Protein AF-A0AAD7M6H6-F1 (afdb_monomer)

Mean predicted aligned error: 9.98 Å

Radius of gyration: 15.58 Å; Cα contacts (8 Å, |Δi|>4): 143; chains: 1; bounding box: 37×38×40 Å

Solvent-accessible surface area (backbone atoms only — not comparable to full-atom values): 7784 Å² total; per-residue (Å²): 109,48,67,57,37,24,72,75,66,75,32,50,51,54,67,43,82,74,54,53,70,76,69,66,76,79,32,41,69,58,32,60,72,57,64,44,44,98,81,16,25,54,49,72,64,37,52,57,58,65,69,46,89,68,84,50,70,68,40,52,48,41,47,48,52,45,49,50,37,57,57,65,38,39,53,102,58,67,45,34,68,60,48,60,48,49,47,57,70,44,62,91,53,51,84,48,28,14,51,19,47,53,53,48,58,49,48,54,50,51,51,51,37,30,76,68,68,76,36,98,57,78,41,48,48,61,77,60,53,63,59,60,66,76,72,120

Organism: Quillaja saponaria (NCBI:txid32244)

pLDDT: mean 73.98, std 15.25, range [36.56, 91.25]

Sequence (136 aa):
MPKDVEFVMRLSASGKDVVNSGPDDIIADLRDSYSATNRGISVPSLEERLAAPEAGDEFKRSFVLYALGTLLATTARLDISPSFLHFLTKMDLFHQYNWGKFLLDRLVREVSRFQQGRQQAVGGCLLFLQHLSSGN

Foldseek 3Di:
DLVVLCVLVVAAQDADAQQLDDDVVLLVVVCVVQVQDPLARALVSLVVVCPDPDDDLSNVLSVVQNCCCQQVVQDPRRHGHSSNSVSSSCPVCVNRHNVSVVSVVSLVVLVVCVVVVVDVTRGNCCSVVVVVVVPD

Structure (mmCIF, N/CA/C/O backbone):
data_AF-A0AAD7M6H6-F1
#
_entry.id   AF-A0AAD7M6H6-F1
#
loop_
_atom_site.group_PDB
_atom_site.id
_atom_site.type_symbol
_atom_site.label_atom_id
_atom_site.label_alt_id
_atom_site.label_comp_id
_atom_site.label_asym_id
_atom_site.label_entity_id
_atom_site.label_seq_id
_atom_site.pdbx_PDB_ins_code
_atom_site.Cartn_x
_atom_site.Cartn_y
_atom_site.Cartn_z
_atom_site.occupancy
_atom_site.B_iso_or_equiv
_atom_site.auth_seq_id
_atom_site.auth_comp_id
_atom_site.auth_asym_id
_atom_site.auth_atom_id
_atom_site.pdbx_PDB_model_num
ATOM 1 N N . MET A 1 1 ? -21.082 5.612 5.054 1.00 45.50 1 MET A N 1
ATOM 2 C CA . MET A 1 1 ? -21.478 4.546 4.100 1.00 45.50 1 MET A CA 1
ATOM 3 C C . MET A 1 1 ? -20.378 4.384 3.052 1.00 45.50 1 MET A C 1
ATOM 5 O O . MET A 1 1 ? -19.674 5.354 2.809 1.00 45.50 1 MET A O 1
ATOM 9 N N . PRO A 1 2 ? -20.203 3.217 2.403 1.00 46.44 2 PRO A N 1
ATOM 10 C CA . PRO A 1 2 ? -19.174 3.028 1.366 1.00 46.44 2 PRO A CA 1
ATOM 11 C C . PRO A 1 2 ? -19.216 4.079 0.240 1.00 46.44 2 PRO A C 1
ATOM 13 O O . PRO A 1 2 ? -18.175 4.476 -0.268 1.00 46.44 2 PRO A O 1
ATOM 16 N N . LYS A 1 3 ? -20.410 4.601 -0.077 1.00 54.72 3 LYS A N 1
ATOM 17 C CA . LYS A 1 3 ? -20.621 5.690 -1.048 1.00 54.72 3 LYS A CA 1
ATOM 18 C C . LYS A 1 3 ? -19.930 7.010 -0.673 1.00 54.72 3 LYS A C 1
ATOM 20 O O . LYS A 1 3 ? -19.510 7.742 -1.561 1.00 54.72 3 LYS A O 1
ATOM 25 N N . ASP A 1 4 ? -19.754 7.294 0.616 1.00 52.44 4 ASP A N 1
ATOM 26 C CA . ASP A 1 4 ? -19.065 8.511 1.072 1.00 52.44 4 ASP A CA 1
ATOM 27 C C . ASP A 1 4 ? -17.553 8.414 0.799 1.00 52.44 4 ASP A C 1
ATOM 29 O O . ASP A 1 4 ? -16.898 9.413 0.521 1.00 52.44 4 ASP A O 1
ATOM 33 N N . VAL A 1 5 ? -17.001 7.194 0.800 1.00 50.72 5 VAL A N 1
ATOM 34 C CA . VAL A 1 5 ? -15.595 6.931 0.452 1.00 50.72 5 VAL A CA 1
ATOM 35 C C . VAL A 1 5 ? -15.360 7.095 -1.049 1.00 50.72 5 VAL A C 1
ATOM 37 O O . VAL A 1 5 ? -14.329 7.626 -1.449 1.00 50.72 5 VAL A O 1
ATOM 40 N N . 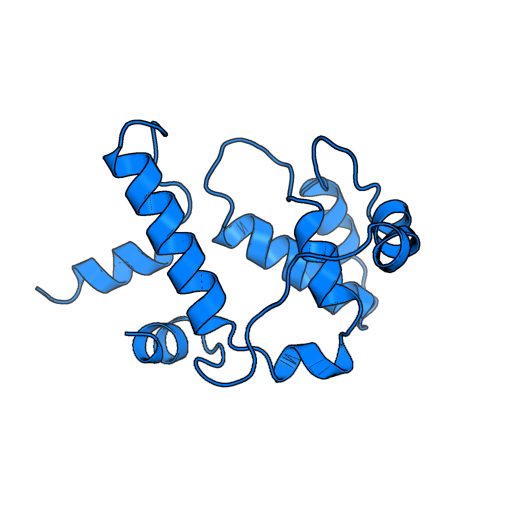GLU A 1 6 ? -16.322 6.704 -1.886 1.00 56.62 6 GLU A N 1
ATOM 41 C CA . GLU A 1 6 ? -16.258 6.929 -3.335 1.00 56.62 6 GLU A CA 1
ATOM 42 C C . GLU A 1 6 ? -16.263 8.422 -3.675 1.00 56.62 6 GLU A C 1
ATOM 44 O O . GLU A 1 6 ? -15.465 8.873 -4.496 1.00 56.62 6 GLU A O 1
ATOM 49 N N . PHE A 1 7 ? -17.094 9.206 -2.984 1.00 49.22 7 PHE A N 1
ATOM 50 C CA . PHE A 1 7 ? -17.168 10.650 -3.183 1.00 49.22 7 PHE A CA 1
ATOM 51 C C . PHE A 1 7 ? -15.910 11.384 -2.690 1.00 49.22 7 PHE A C 1
ATOM 53 O O . PHE A 1 7 ? -15.402 12.264 -3.382 1.00 49.22 7 PHE A O 1
ATOM 60 N N . VAL A 1 8 ? -15.372 11.002 -1.527 1.00 50.78 8 VAL A N 1
ATOM 61 C CA . VAL A 1 8 ? -14.209 11.668 -0.912 1.00 50.78 8 VAL A CA 1
ATOM 62 C C . VAL A 1 8 ? -12.877 11.203 -1.511 1.00 50.78 8 VAL A C 1
ATOM 64 O O . VAL A 1 8 ? -11.965 12.009 -1.667 1.00 50.78 8 VAL A O 1
ATOM 67 N N . MET A 1 9 ? -12.744 9.922 -1.872 1.00 55.28 9 MET A N 1
ATOM 68 C CA . MET A 1 9 ? -11.470 9.347 -2.330 1.00 55.28 9 MET A CA 1
ATOM 69 C C . MET A 1 9 ? -11.412 9.064 -3.834 1.00 55.28 9 MET A C 1
ATOM 71 O O . MET A 1 9 ? -10.341 8.718 -4.327 1.00 55.28 9 MET A O 1
ATOM 75 N N . ARG A 1 10 ? -12.526 9.189 -4.575 1.00 59.88 10 ARG A N 1
ATOM 76 C CA . ARG A 1 10 ? -12.633 8.761 -5.987 1.00 59.88 10 ARG A CA 1
ATOM 77 C C . ARG A 1 10 ? -12.208 7.303 -6.213 1.00 59.88 10 ARG A C 1
ATOM 79 O O . ARG A 1 10 ? -11.692 6.946 -7.269 1.00 59.88 10 ARG A O 1
ATOM 86 N N . LEU A 1 11 ? -12.421 6.454 -5.211 1.00 65.38 11 LEU A N 1
ATOM 87 C CA . LEU A 1 11 ? -12.123 5.026 -5.263 1.00 65.38 11 LEU A CA 1
ATOM 88 C C . LEU A 1 11 ? -13.423 4.238 -5.396 1.00 65.38 11 LEU A C 1
ATOM 90 O O . LEU A 1 11 ? -14.398 4.553 -4.719 1.00 65.38 11 LEU A O 1
ATOM 94 N N . SER A 1 12 ? -13.430 3.188 -6.222 1.00 70.38 12 SER A N 1
ATOM 95 C CA . SER A 1 12 ? -14.618 2.341 -6.375 1.00 70.38 12 SER A CA 1
ATOM 96 C C . SER A 1 12 ? -15.059 1.776 -5.019 1.00 70.38 12 SER A C 1
ATOM 98 O O . SER A 1 12 ? -14.282 1.100 -4.334 1.00 70.38 12 SER A O 1
ATOM 100 N N . ALA A 1 13 ? -16.315 2.036 -4.644 1.00 70.12 13 ALA A N 1
ATOM 101 C CA . ALA A 1 13 ? -16.979 1.434 -3.484 1.00 70.12 13 ALA A CA 1
ATOM 102 C C . ALA A 1 13 ? -17.769 0.160 -3.846 1.00 70.12 13 ALA A C 1
ATOM 104 O O . ALA A 1 13 ? -18.542 -0.364 -3.037 1.00 70.12 13 ALA A O 1
ATOM 105 N N . SER A 1 14 ? -17.573 -0.344 -5.066 1.00 73.94 14 SER A N 1
ATOM 106 C CA . SER A 1 14 ? -18.163 -1.573 -5.597 1.00 73.94 14 SER A CA 1
ATOM 107 C C . SER A 1 14 ? -17.078 -2.481 -6.190 1.00 73.94 14 SER A C 1
ATOM 109 O O . SER A 1 14 ? -15.953 -2.040 -6.426 1.00 73.94 14 SER A O 1
ATOM 111 N N . GLY A 1 15 ? -17.395 -3.757 -6.412 1.00 84.00 15 GLY A N 1
ATOM 112 C CA . GLY A 1 15 ? -16.450 -4.737 -6.955 1.00 84.00 15 GLY A CA 1
ATOM 113 C C . GLY A 1 15 ? -16.073 -5.843 -5.969 1.00 84.00 15 GLY A C 1
ATOM 114 O O . GLY A 1 15 ? -16.762 -6.064 -4.973 1.00 84.00 15 GLY A O 1
ATOM 115 N N . LYS A 1 16 ? -14.995 -6.566 -6.281 1.00 85.50 16 LYS A N 1
ATOM 116 C CA . LYS A 1 16 ? -14.507 -7.726 -5.517 1.00 85.50 16 LYS A CA 1
ATOM 117 C C . LYS A 1 16 ? -13.806 -7.284 -4.233 1.00 85.50 16 LYS A C 1
ATOM 119 O O . LYS A 1 16 ? -13.184 -6.225 -4.201 1.00 85.50 16 LYS A O 1
ATOM 124 N N . ASP A 1 17 ? -13.848 -8.113 -3.195 1.00 86.62 17 ASP A N 1
ATOM 125 C CA . ASP A 1 17 ? -13.078 -7.847 -1.979 1.00 86.62 17 ASP A CA 1
ATOM 126 C C . ASP A 1 17 ? -11.568 -7.860 -2.266 1.00 86.62 17 ASP A C 1
ATOM 128 O O . ASP A 1 17 ? -11.067 -8.688 -3.032 1.00 86.62 17 ASP A O 1
ATOM 132 N N . VAL A 1 18 ? -10.839 -6.931 -1.640 1.00 84.88 18 VAL A N 1
ATOM 133 C CA . VAL A 1 18 ? -9.372 -6.901 -1.689 1.00 84.88 18 VAL A CA 1
ATOM 134 C C . VAL A 1 18 ? -8.838 -8.086 -0.888 1.00 84.88 18 VAL A C 1
ATOM 136 O O . VAL A 1 18 ? -9.061 -8.176 0.319 1.00 84.88 18 VAL A O 1
ATOM 139 N N . VAL A 1 19 ? -8.091 -8.971 -1.547 1.00 82.44 19 VAL A N 1
ATOM 140 C CA . VAL A 1 19 ? -7.424 -10.109 -0.903 1.00 82.44 19 VAL A CA 1
ATOM 141 C C . VAL A 1 19 ? -5.970 -9.740 -0.617 1.00 82.44 19 VAL A C 1
ATOM 143 O O . VAL A 1 19 ? -5.162 -9.603 -1.531 1.00 82.44 19 VAL A O 1
ATOM 146 N N . ASN A 1 20 ? -5.636 -9.563 0.660 1.00 78.75 20 ASN A N 1
ATOM 147 C CA . ASN A 1 20 ? -4.301 -9.184 1.139 1.00 78.75 20 ASN A CA 1
ATOM 148 C C . ASN A 1 20 ? -3.587 -10.324 1.888 1.00 78.75 20 ASN A C 1
ATOM 150 O O . ASN A 1 20 ? -2.729 -10.078 2.734 1.00 78.75 20 ASN A O 1
ATOM 154 N N . SER A 1 21 ? -3.972 -11.566 1.610 1.00 81.38 21 SER A N 1
ATOM 155 C CA . SER A 1 21 ? -3.394 -12.771 2.195 1.00 81.38 21 SER A CA 1
ATOM 156 C C . SER A 1 21 ? -3.217 -13.843 1.127 1.00 81.38 21 SER A C 1
ATOM 158 O O . SER A 1 21 ? -3.970 -13.913 0.154 1.00 81.38 21 SER A O 1
ATOM 160 N N . GLY A 1 22 ? -2.210 -14.685 1.307 1.00 83.56 22 GLY A N 1
ATOM 161 C CA . GLY A 1 22 ? -1.933 -15.796 0.415 1.00 83.56 22 GLY A CA 1
ATOM 162 C C . GLY A 1 22 ? -0.599 -16.460 0.745 1.00 83.56 22 GLY A C 1
ATOM 163 O O . GLY A 1 22 ? 0.071 -16.046 1.690 1.00 83.56 22 GLY A O 1
ATOM 164 N N . PRO A 1 23 ? -0.224 -17.492 -0.018 1.00 85.94 23 PRO A N 1
ATOM 165 C CA . PRO A 1 23 ? 1.087 -18.120 0.079 1.00 85.94 23 PRO A CA 1
ATOM 166 C C . PRO A 1 23 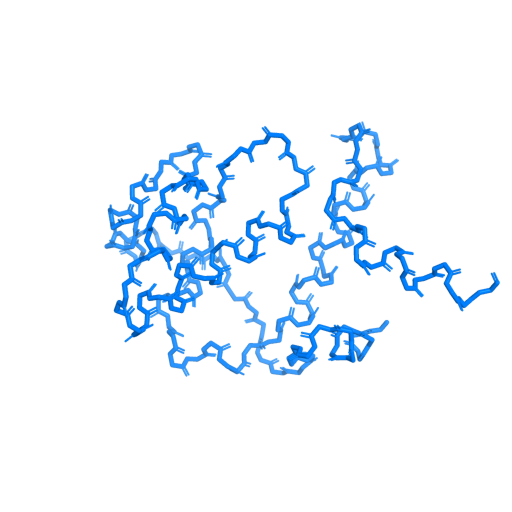? 2.238 -17.128 -0.189 1.00 85.94 23 PRO A C 1
ATOM 168 O O . PRO A 1 23 ? 2.138 -16.285 -1.086 1.00 85.94 23 PRO A O 1
ATOM 171 N N . ASP A 1 24 ? 3.316 -17.218 0.598 1.00 85.06 24 ASP A N 1
ATOM 172 C CA . ASP A 1 24 ? 4.478 -16.312 0.523 1.00 85.06 24 ASP A CA 1
ATOM 173 C C . ASP A 1 24 ? 5.264 -16.455 -0.792 1.00 85.06 24 ASP A C 1
ATOM 175 O O . ASP A 1 24 ? 5.855 -15.485 -1.265 1.00 85.06 24 ASP A O 1
ATOM 179 N N . ASP A 1 25 ? 5.242 -17.635 -1.413 1.00 88.12 25 ASP A N 1
ATOM 180 C CA . ASP A 1 25 ? 5.879 -17.917 -2.704 1.00 88.12 25 ASP A CA 1
ATOM 181 C C . ASP A 1 25 ? 5.307 -17.051 -3.833 1.00 88.12 25 ASP A C 1
ATOM 183 O O . ASP A 1 25 ? 6.053 -16.582 -4.687 1.00 88.12 25 ASP A O 1
ATOM 187 N N . ILE A 1 26 ? 4.008 -16.739 -3.788 1.00 87.62 26 ILE A N 1
ATOM 188 C CA . ILE A 1 26 ? 3.342 -15.908 -4.804 1.00 87.62 26 ILE A CA 1
ATOM 189 C C . ILE A 1 26 ? 3.861 -14.463 -4.782 1.00 87.62 26 ILE A C 1
ATOM 191 O O . ILE A 1 26 ? 3.811 -13.765 -5.795 1.00 87.62 26 ILE A O 1
ATOM 195 N N . ILE A 1 27 ? 4.347 -13.994 -3.630 1.00 91.25 27 ILE A N 1
ATOM 196 C CA . ILE A 1 27 ? 4.894 -12.642 -3.473 1.00 91.25 27 ILE A CA 1
ATOM 197 C C . ILE A 1 27 ? 6.420 -12.631 -3.389 1.00 91.25 27 ILE A C 1
ATOM 199 O O . ILE A 1 27 ? 6.969 -11.559 -3.164 1.00 91.25 27 ILE A O 1
ATOM 203 N N . ALA A 1 28 ? 7.110 -13.764 -3.560 1.00 90.56 28 ALA A N 1
ATOM 204 C CA . ALA A 1 28 ? 8.557 -13.865 -3.353 1.00 90.56 28 ALA A CA 1
ATOM 205 C C . ALA A 1 28 ? 9.342 -12.838 -4.186 1.00 90.56 28 ALA A C 1
ATOM 207 O O . ALA A 1 28 ? 10.141 -12.088 -3.627 1.00 90.56 28 ALA A O 1
ATOM 208 N N . ASP A 1 29 ? 9.019 -12.716 -5.475 1.00 91.00 29 ASP A N 1
ATOM 209 C CA . ASP A 1 29 ? 9.662 -11.755 -6.379 1.00 91.00 29 ASP A CA 1
ATOM 210 C C . ASP A 1 29 ? 9.417 -10.304 -5.948 1.00 91.00 29 ASP A C 1
ATOM 212 O O . ASP A 1 29 ? 10.325 -9.478 -5.967 1.00 91.00 29 ASP A O 1
ATOM 216 N N . LEU A 1 30 ? 8.193 -9.982 -5.511 1.00 90.25 30 LEU A N 1
ATOM 217 C CA . LEU A 1 30 ? 7.866 -8.647 -5.003 1.00 90.25 30 LEU A CA 1
ATOM 218 C C . LEU A 1 30 ? 8.522 -8.379 -3.644 1.00 90.25 30 LEU A C 1
ATOM 220 O O . LEU A 1 30 ? 8.864 -7.245 -3.325 1.00 90.25 30 LEU A O 1
ATOM 224 N N . ARG A 1 31 ? 8.688 -9.406 -2.808 1.00 90.69 31 ARG A N 1
ATOM 225 C CA . ARG A 1 31 ? 9.367 -9.265 -1.521 1.00 90.69 31 ARG A CA 1
ATOM 226 C C . ARG A 1 31 ? 10.836 -8.944 -1.723 1.00 90.69 31 ARG A C 1
ATOM 228 O O . ARG A 1 31 ? 11.337 -8.058 -1.038 1.00 90.69 31 ARG A O 1
ATOM 235 N N . ASP A 1 32 ? 11.490 -9.637 -2.646 1.00 91.25 32 ASP A N 1
ATOM 236 C CA . ASP A 1 32 ? 12.874 -9.352 -3.008 1.00 91.25 32 ASP A CA 1
ATOM 237 C C . ASP A 1 32 ? 12.985 -7.969 -3.657 1.00 91.25 32 ASP A C 1
ATOM 239 O O . ASP A 1 32 ? 13.766 -7.134 -3.201 1.00 91.25 32 ASP A O 1
ATOM 243 N N . SER A 1 33 ? 12.107 -7.657 -4.622 1.00 90.56 33 SER A N 1
ATOM 244 C CA . SER A 1 33 ? 12.139 -6.369 -5.313 1.00 90.56 33 SER A CA 1
ATOM 245 C C . SER A 1 33 ? 11.978 -5.195 -4.353 1.00 90.56 33 SER A C 1
ATOM 247 O O . SER A 1 33 ? 12.717 -4.228 -4.478 1.00 90.56 33 SER A O 1
ATOM 249 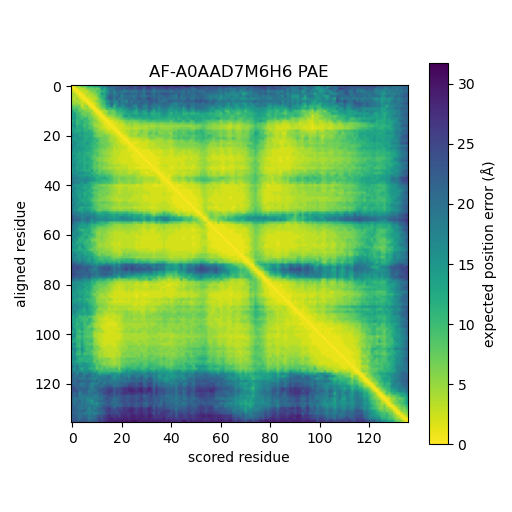N N . TYR A 1 34 ? 11.075 -5.260 -3.373 1.00 89.00 34 TYR A N 1
ATOM 250 C CA . TYR A 1 34 ? 10.855 -4.182 -2.403 1.00 89.00 34 TYR A CA 1
ATOM 251 C C . TYR A 1 34 ? 11.749 -4.265 -1.157 1.00 89.00 34 TYR A C 1
ATOM 253 O O . TYR A 1 34 ? 11.547 -3.486 -0.221 1.00 89.00 34 TYR A O 1
ATOM 261 N N . SER A 1 35 ? 12.714 -5.191 -1.110 1.00 89.88 35 SER A N 1
ATOM 262 C CA . SER A 1 35 ? 13.530 -5.464 0.083 1.00 89.88 35 SER A CA 1
ATOM 263 C C . SER A 1 35 ? 12.665 -5.670 1.339 1.00 89.88 35 SER A C 1
ATOM 265 O O . SER A 1 35 ? 12.976 -5.184 2.430 1.00 89.88 35 SER A O 1
ATOM 267 N N . ALA A 1 36 ? 11.526 -6.350 1.177 1.00 87.81 36 ALA A N 1
ATOM 268 C CA . ALA A 1 36 ? 10.503 -6.509 2.198 1.00 87.81 36 ALA A CA 1
ATOM 269 C C . ALA A 1 36 ? 10.989 -7.435 3.320 1.00 87.81 36 ALA A C 1
ATOM 271 O O . ALA A 1 36 ? 11.112 -8.655 3.165 1.00 87.81 36 ALA A O 1
ATOM 272 N N . THR A 1 37 ? 11.206 -6.858 4.499 1.00 85.88 37 THR A N 1
ATOM 273 C CA . THR A 1 37 ? 11.625 -7.607 5.688 1.00 85.88 37 THR A CA 1
ATOM 274 C C . THR A 1 37 ? 10.429 -7.955 6.573 1.00 85.88 37 THR A C 1
ATOM 276 O O . THR A 1 37 ? 9.315 -7.470 6.380 1.00 85.88 37 THR A O 1
ATOM 279 N N . ASN A 1 38 ? 10.663 -8.736 7.631 1.00 80.50 38 ASN A N 1
ATOM 280 C CA . ASN A 1 38 ? 9.658 -8.949 8.680 1.00 80.50 38 ASN A CA 1
ATOM 281 C C . ASN A 1 38 ? 9.287 -7.657 9.433 1.00 80.50 38 ASN A C 1
ATOM 283 O O . ASN A 1 38 ? 8.268 -7.626 10.120 1.00 80.50 38 ASN A O 1
ATOM 287 N N . ARG A 1 39 ? 10.105 -6.599 9.326 1.00 79.00 39 ARG A N 1
ATOM 288 C CA . ARG A 1 39 ? 9.790 -5.271 9.876 1.00 79.00 39 ARG A CA 1
ATOM 289 C C . ARG A 1 39 ? 8.854 -4.488 8.956 1.00 79.00 39 ARG A C 1
ATOM 291 O O . ARG A 1 39 ? 8.015 -3.748 9.455 1.00 79.00 39 ARG A O 1
ATOM 298 N N . GLY A 1 40 ? 8.943 -4.744 7.653 1.00 85.94 40 GLY A N 1
ATOM 299 C CA . GLY A 1 40 ? 8.097 -4.187 6.609 1.00 85.94 40 GLY A CA 1
ATOM 300 C C . GLY A 1 40 ? 8.902 -3.723 5.400 1.00 85.94 40 GLY A C 1
ATOM 301 O O . GLY A 1 40 ? 10.056 -4.123 5.215 1.00 85.94 40 GLY A O 1
ATOM 302 N N . ILE A 1 41 ? 8.251 -2.912 4.574 1.00 88.50 41 ILE A N 1
ATOM 303 C CA . ILE A 1 41 ? 8.808 -2.227 3.406 1.00 88.50 41 ILE A CA 1
ATOM 304 C C . ILE A 1 41 ? 9.060 -0.770 3.798 1.00 88.50 41 ILE A C 1
ATOM 306 O O . ILE A 1 41 ? 8.146 -0.102 4.282 1.00 88.50 41 ILE A O 1
ATOM 310 N N . SER A 1 42 ? 10.282 -0.293 3.584 1.00 86.56 42 SER A N 1
ATOM 311 C CA . SER A 1 42 ? 10.708 1.061 3.949 1.00 86.56 42 SER A CA 1
ATOM 312 C C . SER A 1 42 ? 9.983 2.124 3.115 1.00 86.56 42 SER A C 1
ATOM 314 O O . SER A 1 42 ? 9.941 2.043 1.890 1.00 86.56 42 SER A O 1
ATOM 316 N N . VAL A 1 43 ? 9.420 3.146 3.765 1.00 83.88 43 VAL A N 1
ATOM 317 C CA . VAL A 1 43 ? 8.802 4.285 3.060 1.00 83.88 43 VAL A CA 1
ATOM 318 C C . VAL A 1 43 ? 9.831 5.082 2.237 1.00 83.88 43 VAL A C 1
ATOM 320 O O . VAL A 1 43 ? 9.565 5.302 1.056 1.00 83.88 43 VAL A O 1
ATOM 323 N N . PRO A 1 44 ? 11.023 5.439 2.765 1.00 86.50 44 PRO A N 1
ATOM 324 C CA . PRO A 1 44 ? 12.061 6.106 1.972 1.00 86.50 44 PRO A CA 1
ATOM 325 C C . PRO A 1 44 ? 12.459 5.378 0.679 1.00 86.50 44 PRO A C 1
ATOM 327 O O . PRO A 1 44 ? 12.691 6.024 -0.339 1.00 86.50 44 PRO A O 1
ATOM 330 N N . SER A 1 45 ? 12.503 4.039 0.676 1.00 87.31 45 SER A N 1
ATOM 331 C CA . SER A 1 45 ? 12.840 3.297 -0.550 1.00 87.31 45 SER A CA 1
ATOM 332 C C . SER A 1 45 ? 11.717 3.333 -1.591 1.00 87.31 45 SER A C 1
ATOM 334 O O . SER A 1 45 ? 11.983 3.207 -2.785 1.00 87.31 45 SER A O 1
ATOM 336 N N . LEU A 1 46 ? 10.462 3.525 -1.170 1.00 88.25 46 LEU A N 1
ATOM 337 C CA . LEU A 1 46 ? 9.352 3.776 -2.091 1.00 88.25 46 LEU A CA 1
ATOM 338 C C . LEU A 1 46 ? 9.408 5.192 -2.668 1.00 88.25 46 LEU A C 1
ATOM 340 O O . LEU A 1 46 ? 9.108 5.361 -3.844 1.00 88.25 46 LEU A O 1
ATOM 344 N N . GLU A 1 47 ? 9.805 6.191 -1.879 1.00 87.06 47 GLU A N 1
ATOM 345 C CA . GLU A 1 47 ? 9.960 7.573 -2.356 1.00 87.06 47 GLU A CA 1
ATOM 346 C C . GLU A 1 47 ? 11.027 7.676 -3.450 1.00 87.06 47 GLU A C 1
ATOM 348 O O . GLU A 1 47 ? 10.781 8.288 -4.487 1.00 87.06 47 GLU A O 1
ATOM 353 N N . GLU A 1 48 ? 12.169 7.007 -3.272 1.00 88.50 48 GLU A N 1
ATOM 354 C CA . GLU A 1 48 ? 13.224 6.935 -4.290 1.00 88.50 48 GLU A CA 1
ATOM 355 C C . GLU A 1 48 ? 12.722 6.286 -5.590 1.00 88.50 48 GLU A C 1
ATOM 357 O O . GLU A 1 48 ? 12.946 6.810 -6.679 1.00 88.50 48 GLU A O 1
ATOM 362 N N . ARG A 1 49 ? 11.961 5.187 -5.486 1.00 87.75 49 ARG A N 1
ATOM 363 C CA . ARG A 1 49 ? 11.339 4.531 -6.650 1.00 87.75 49 ARG A CA 1
ATOM 364 C C . ARG A 1 49 ? 10.324 5.413 -7.359 1.00 87.75 49 ARG A C 1
ATOM 366 O O . ARG A 1 49 ? 10.212 5.352 -8.576 1.00 87.75 49 ARG A O 1
ATOM 373 N N . LEU A 1 50 ? 9.567 6.206 -6.610 1.00 89.06 50 LEU A N 1
ATOM 374 C CA . LEU A 1 50 ? 8.571 7.122 -7.163 1.00 89.06 50 LEU A CA 1
ATOM 375 C C . LEU A 1 50 ? 9.194 8.361 -7.807 1.00 89.06 50 LEU A C 1
ATOM 377 O O . LEU A 1 50 ? 8.547 8.988 -8.642 1.00 89.06 50 LEU A O 1
ATOM 381 N N . ALA A 1 51 ? 10.428 8.706 -7.436 1.00 86.44 51 ALA A N 1
ATOM 382 C CA . ALA A 1 51 ? 11.199 9.763 -8.079 1.00 86.44 51 ALA A CA 1
ATOM 383 C C . ALA A 1 51 ? 11.778 9.336 -9.441 1.00 86.44 51 ALA A C 1
ATOM 385 O O . ALA A 1 51 ? 12.232 10.192 -10.205 1.00 86.44 51 ALA A O 1
ATOM 386 N N . ALA A 1 52 ? 11.763 8.037 -9.752 1.00 83.88 52 ALA A N 1
ATOM 387 C CA . ALA A 1 52 ? 12.216 7.521 -11.032 1.00 83.88 52 ALA A CA 1
ATOM 388 C C . ALA A 1 52 ? 11.256 7.955 -12.169 1.00 83.88 52 ALA A C 1
ATOM 390 O O . ALA A 1 52 ? 10.034 7.923 -11.995 1.00 83.88 52 ALA A O 1
ATOM 391 N N . PRO A 1 53 ? 11.775 8.391 -13.331 1.00 73.19 53 PRO A N 1
ATOM 392 C CA . PRO A 1 53 ? 10.965 8.920 -14.431 1.00 73.19 53 PRO A CA 1
ATOM 393 C C . PRO A 1 53 ? 10.151 7.852 -15.185 1.00 73.19 53 PRO A C 1
ATOM 395 O O . PRO A 1 53 ? 9.301 8.196 -16.011 1.00 73.19 53 PRO A O 1
ATOM 398 N N . GLU A 1 54 ? 10.396 6.564 -14.943 1.00 70.19 54 GLU A N 1
ATOM 399 C CA . GLU A 1 54 ? 9.733 5.466 -15.636 1.00 70.19 54 GLU A CA 1
ATOM 400 C C . GLU A 1 54 ? 8.286 5.265 -15.155 1.00 70.19 54 GLU A C 1
ATOM 402 O O . GLU A 1 54 ? 8.013 4.828 -14.036 1.00 70.19 54 GLU A O 1
ATOM 407 N N . ALA A 1 55 ? 7.328 5.509 -16.052 1.00 66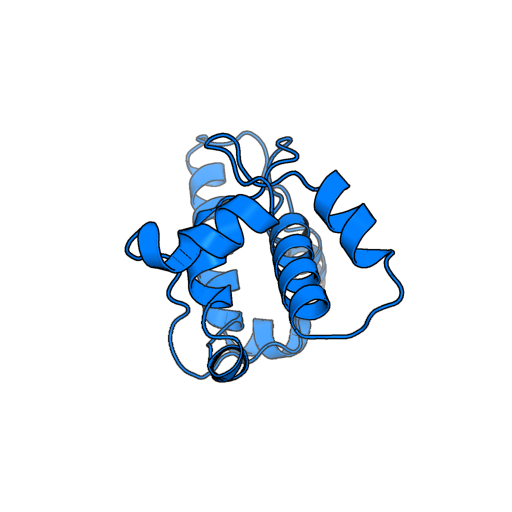.31 55 ALA A N 1
ATOM 408 C CA . ALA A 1 55 ? 5.922 5.201 -15.823 1.00 66.31 55 ALA A CA 1
ATOM 409 C C . ALA A 1 55 ? 5.601 3.762 -16.263 1.00 66.31 55 ALA A C 1
ATOM 411 O O . ALA A 1 55 ? 5.842 3.370 -17.403 1.00 66.31 55 ALA A O 1
ATOM 412 N N . GLY A 1 56 ? 5.008 2.972 -15.368 1.00 80.12 56 GLY A N 1
ATOM 413 C CA . GLY A 1 56 ? 4.633 1.586 -15.644 1.00 80.12 56 GLY A CA 1
ATOM 414 C C . GLY A 1 56 ? 3.915 0.932 -14.469 1.00 80.12 56 GLY A C 1
ATOM 415 O O . GLY A 1 56 ? 3.547 1.593 -13.496 1.00 80.12 56 GLY A O 1
ATOM 416 N N . ASP A 1 57 ? 3.708 -0.380 -14.538 1.00 82.75 57 ASP A N 1
ATOM 417 C CA . ASP A 1 57 ? 3.038 -1.101 -13.451 1.00 82.75 57 ASP A CA 1
ATOM 418 C C . ASP A 1 57 ? 3.863 -1.118 -12.161 1.00 82.75 57 ASP A C 1
ATOM 420 O O . ASP A 1 57 ? 3.284 -1.089 -11.079 1.00 82.75 57 ASP A O 1
ATOM 424 N N . GLU A 1 58 ? 5.193 -1.049 -12.252 1.00 84.06 58 GLU A N 1
ATOM 425 C CA . GLU A 1 58 ? 6.071 -0.913 -11.083 1.00 84.06 58 GLU A CA 1
ATOM 426 C C . GLU A 1 58 ? 5.894 0.440 -10.378 1.00 84.06 58 GLU A C 1
ATOM 428 O O . GLU A 1 58 ? 5.817 0.500 -9.147 1.00 84.06 58 GLU A O 1
ATOM 433 N N . PHE A 1 59 ? 5.724 1.521 -11.147 1.00 86.56 59 PHE A N 1
ATOM 434 C CA . PHE A 1 59 ? 5.365 2.828 -10.598 1.00 86.56 59 PHE A CA 1
ATOM 435 C C . PHE A 1 59 ? 4.000 2.763 -9.907 1.00 86.56 59 PHE A C 1
ATOM 437 O O . PHE A 1 59 ? 3.871 3.185 -8.762 1.00 86.56 59 PHE A O 1
ATOM 444 N N . LYS A 1 60 ? 2.983 2.170 -10.554 1.00 86.38 60 LYS A N 1
ATOM 445 C CA . LYS A 1 60 ? 1.643 2.025 -9.957 1.00 86.38 60 LYS A CA 1
ATOM 446 C C . LYS A 1 60 ? 1.685 1.214 -8.662 1.00 86.38 60 LYS A C 1
ATOM 448 O O . LYS A 1 60 ? 1.064 1.619 -7.684 1.00 86.38 60 LYS A O 1
ATOM 453 N N . ARG A 1 61 ? 2.415 0.094 -8.632 1.00 90.38 61 ARG A N 1
ATOM 454 C CA . ARG A 1 61 ? 2.587 -0.736 -7.427 1.00 90.38 61 ARG A CA 1
ATOM 455 C C . ARG A 1 61 ? 3.241 0.055 -6.301 1.00 90.38 61 ARG A C 1
ATOM 457 O O . ARG A 1 61 ? 2.709 0.080 -5.193 1.00 90.38 61 ARG A O 1
ATOM 464 N N . SER A 1 62 ? 4.333 0.754 -6.604 1.00 89.62 62 SER A N 1
ATOM 465 C CA . SER A 1 62 ? 5.064 1.578 -5.635 1.00 89.62 62 SER A CA 1
ATOM 466 C C . SER A 1 62 ? 4.205 2.733 -5.123 1.00 89.62 62 SER A C 1
ATOM 468 O O . SER A 1 62 ? 4.165 2.985 -3.922 1.00 89.62 62 SER A O 1
ATOM 470 N N . PHE A 1 63 ? 3.434 3.372 -6.007 1.00 87.44 63 PHE A N 1
ATOM 471 C CA . PHE A 1 63 ? 2.522 4.457 -5.657 1.00 87.44 63 PHE A CA 1
ATOM 472 C C . PHE A 1 63 ? 1.387 3.964 -4.768 1.00 87.44 63 PHE A C 1
ATOM 474 O O . PHE A 1 63 ? 1.060 4.611 -3.782 1.00 87.44 63 PHE A O 1
ATOM 481 N N . VAL A 1 64 ? 0.805 2.803 -5.070 1.00 86.94 64 VAL A N 1
ATOM 482 C CA . VAL A 1 64 ? -0.234 2.195 -4.235 1.00 86.94 64 VAL A CA 1
ATOM 483 C C . VAL A 1 64 ? 0.324 1.820 -2.865 1.00 86.94 64 VAL A C 1
ATOM 485 O O . VAL A 1 64 ? -0.317 2.120 -1.862 1.00 86.94 64 VAL A O 1
ATOM 488 N N . LEU A 1 65 ? 1.509 1.203 -2.791 1.00 87.94 65 LEU A N 1
ATOM 489 C CA . LEU A 1 65 ? 2.159 0.900 -1.512 1.00 87.94 65 LEU A CA 1
ATOM 490 C C . LEU A 1 65 ? 2.413 2.166 -0.704 1.00 87.94 65 LEU A C 1
ATOM 492 O O . LEU A 1 65 ? 2.080 2.195 0.477 1.00 87.94 65 LEU A O 1
ATOM 496 N N . TYR A 1 66 ? 2.939 3.209 -1.343 1.00 85.50 66 TYR A N 1
ATOM 497 C CA . TYR A 1 66 ? 3.191 4.495 -0.709 1.00 85.50 66 TYR A CA 1
ATOM 498 C C . TYR A 1 66 ? 1.893 5.162 -0.253 1.00 85.50 66 TYR A C 1
ATOM 500 O O . TYR A 1 66 ? 1.774 5.531 0.905 1.00 85.50 66 TYR A O 1
ATOM 508 N N . ALA A 1 67 ? 0.874 5.249 -1.107 1.00 81.56 67 ALA A N 1
ATOM 509 C CA . ALA A 1 67 ? -0.414 5.848 -0.774 1.00 81.56 67 ALA A CA 1
ATOM 510 C C . ALA A 1 67 ? -1.116 5.084 0.351 1.00 81.56 67 ALA A C 1
ATOM 512 O O . ALA A 1 67 ? -1.610 5.703 1.285 1.00 81.56 67 ALA A O 1
ATOM 513 N N . LEU A 1 68 ? -1.127 3.749 0.322 1.00 78.62 68 LEU A N 1
ATOM 514 C CA . LEU A 1 68 ? -1.654 2.937 1.421 1.00 78.62 68 LEU A CA 1
ATOM 515 C C . LEU A 1 68 ? -0.794 3.089 2.677 1.00 78.62 68 LEU A C 1
ATOM 517 O O . LEU A 1 68 ? -1.337 3.155 3.772 1.00 78.62 68 LEU A O 1
ATOM 521 N N . GLY A 1 69 ? 0.525 3.169 2.539 1.00 74.69 69 GLY A N 1
ATOM 522 C CA . GLY A 1 69 ? 1.457 3.431 3.628 1.00 74.69 69 GLY A CA 1
ATOM 523 C C . GLY A 1 69 ? 1.259 4.800 4.264 1.00 74.69 69 GLY A C 1
ATOM 524 O O . GLY A 1 69 ? 1.326 4.907 5.472 1.00 74.69 69 GLY A O 1
ATOM 525 N N . THR A 1 70 ? 0.931 5.830 3.497 1.00 71.06 70 THR A N 1
ATOM 526 C CA . THR A 1 70 ? 0.763 7.202 3.990 1.00 71.06 70 THR A CA 1
ATOM 527 C C . THR A 1 70 ? -0.665 7.456 4.474 1.00 71.06 70 THR A C 1
ATOM 529 O O . THR A 1 70 ? -0.860 8.027 5.543 1.00 71.06 70 THR A O 1
ATOM 532 N N . LEU A 1 71 ? -1.680 6.970 3.749 1.00 66.75 71 LEU A N 1
ATOM 533 C CA . LEU A 1 71 ? -3.093 7.072 4.142 1.00 66.75 71 LEU A CA 1
ATOM 534 C C . LEU A 1 71 ? -3.428 6.170 5.338 1.00 66.75 71 LEU A C 1
ATOM 536 O O . LEU A 1 71 ? -4.301 6.507 6.132 1.00 66.75 71 LEU A O 1
ATOM 540 N N . LEU A 1 72 ? -2.762 5.015 5.464 1.00 61.97 72 LEU A N 1
ATOM 541 C CA . LEU A 1 72 ? -2.995 4.028 6.534 1.00 61.97 72 LEU A CA 1
ATOM 542 C C . LEU A 1 72 ? -1.830 3.972 7.538 1.00 61.97 72 LEU A C 1
ATOM 544 O O . LEU A 1 72 ? -1.904 3.221 8.510 1.00 61.97 72 LEU A O 1
ATOM 548 N N . ALA A 1 73 ? -0.771 4.745 7.285 1.00 54.41 73 ALA A N 1
ATOM 549 C CA . ALA A 1 73 ? 0.297 5.204 8.176 1.00 54.41 73 ALA A CA 1
ATOM 550 C C . ALA A 1 73 ? -0.231 5.874 9.436 1.00 54.41 73 ALA A C 1
ATOM 552 O O . ALA A 1 73 ? -0.127 7.085 9.596 1.00 54.41 73 ALA A O 1
ATOM 553 N N . THR A 1 74 ? -0.803 5.090 10.343 1.00 52.59 74 THR A N 1
ATOM 554 C CA . THR A 1 74 ? -1.297 5.564 11.637 1.00 52.59 74 THR A CA 1
ATOM 555 C C . THR A 1 74 ? -0.301 5.360 12.779 1.00 52.59 74 THR A C 1
ATOM 557 O O . THR A 1 74 ? -0.620 5.628 13.934 1.00 52.59 74 THR A O 1
ATOM 560 N N . THR A 1 75 ? 0.927 4.918 12.502 1.00 46.59 75 THR A N 1
ATOM 561 C CA . THR A 1 75 ? 1.917 4.644 13.550 1.00 46.59 75 THR A CA 1
ATOM 562 C C . THR A 1 75 ? 3.270 5.201 13.156 1.00 46.59 75 THR A C 1
ATOM 564 O O . THR A 1 75 ? 3.624 5.128 11.988 1.00 46.59 75 THR A O 1
ATOM 567 N N . ALA A 1 76 ? 4.048 5.676 14.130 1.00 49.31 76 ALA A N 1
ATOM 568 C CA . ALA A 1 76 ? 5.434 6.151 14.007 1.00 49.31 76 ALA A CA 1
ATOM 569 C C . ALA A 1 76 ? 6.444 5.138 13.401 1.00 49.31 76 ALA A C 1
ATOM 571 O O . ALA A 1 76 ? 7.653 5.297 13.534 1.00 49.31 76 ALA A O 1
ATOM 572 N N . ARG A 1 77 ? 5.957 4.061 12.779 1.00 55.84 77 ARG A N 1
ATOM 573 C CA . ARG A 1 77 ? 6.717 3.071 12.033 1.00 55.84 77 ARG A CA 1
ATOM 574 C C . ARG A 1 77 ? 6.743 3.477 10.565 1.00 55.84 77 ARG A C 1
ATOM 576 O O . ARG A 1 77 ? 5.707 3.499 9.911 1.00 55.84 77 ARG A O 1
ATOM 583 N N . LEU A 1 78 ? 7.944 3.730 10.062 1.00 65.38 78 LEU A N 1
ATOM 584 C CA . LEU A 1 78 ? 8.248 4.033 8.660 1.00 65.38 78 LEU A CA 1
ATOM 585 C C . LEU A 1 78 ? 8.196 2.783 7.754 1.00 65.38 78 LEU A C 1
ATOM 587 O O . LEU A 1 78 ? 8.814 2.770 6.692 1.00 65.38 78 LEU A O 1
ATOM 591 N N . ASP A 1 79 ? 7.478 1.738 8.180 1.00 73.38 79 ASP A N 1
ATOM 592 C CA . ASP A 1 79 ? 7.494 0.412 7.566 1.00 73.38 79 ASP A CA 1
ATOM 593 C C . ASP A 1 79 ? 6.073 -0.049 7.195 1.00 73.38 79 ASP A C 1
ATOM 595 O O . ASP A 1 79 ? 5.171 -0.122 8.036 1.00 73.38 79 ASP A O 1
ATOM 599 N N . ILE A 1 80 ? 5.879 -0.412 5.927 1.00 80.56 80 ILE A N 1
ATOM 600 C CA . ILE A 1 80 ? 4.617 -0.909 5.365 1.00 80.56 80 ILE A CA 1
ATOM 601 C C . ILE A 1 80 ? 4.552 -2.435 5.476 1.00 80.56 80 ILE A C 1
ATOM 603 O O . ILE A 1 80 ? 5.525 -3.138 5.209 1.00 80.56 80 ILE A O 1
ATOM 607 N N . SER A 1 81 ? 3.389 -2.979 5.847 1.00 83.69 81 SER A N 1
ATOM 608 C CA . SER A 1 81 ? 3.208 -4.432 5.959 1.00 83.69 81 SER A CA 1
ATOM 609 C C . SER A 1 81 ? 3.415 -5.138 4.605 1.00 83.69 81 SER A C 1
ATOM 611 O O . SER A 1 81 ? 2.732 -4.782 3.641 1.00 83.69 81 SER A O 1
ATOM 613 N N . PRO A 1 82 ? 4.238 -6.207 4.535 1.00 84.81 82 PRO A N 1
ATOM 614 C CA . PRO A 1 82 ? 4.429 -6.987 3.308 1.00 84.81 82 PRO A CA 1
ATOM 615 C C . PRO A 1 82 ? 3.153 -7.677 2.806 1.00 84.81 82 PRO A C 1
ATOM 617 O O . PRO A 1 82 ? 3.075 -8.048 1.640 1.00 84.81 82 PRO A O 1
ATOM 620 N N . SER A 1 83 ? 2.119 -7.806 3.649 1.00 83.12 83 SER A N 1
ATOM 621 C CA . SER A 1 83 ? 0.816 -8.368 3.254 1.00 83.12 83 SER A CA 1
ATOM 622 C C . SER A 1 83 ? 0.151 -7.614 2.092 1.00 83.12 83 SER A C 1
ATOM 624 O O . SER A 1 83 ? -0.660 -8.182 1.363 1.00 83.12 83 SER A O 1
ATOM 626 N N . PHE A 1 84 ? 0.511 -6.346 1.862 1.00 85.88 84 PHE A N 1
ATOM 627 C CA . PHE A 1 84 ? -0.015 -5.575 0.731 1.00 85.88 84 PHE A CA 1
ATOM 628 C C . PHE A 1 84 ? 0.529 -6.030 -0.618 1.00 85.88 84 PHE A C 1
ATOM 630 O O . PHE A 1 84 ? -0.092 -5.754 -1.640 1.00 85.88 84 PHE A O 1
ATOM 637 N N . LEU A 1 85 ? 1.623 -6.791 -0.642 1.00 89.56 85 LEU A N 1
ATOM 638 C CA . LEU A 1 85 ? 2.165 -7.330 -1.883 1.00 89.56 85 LEU A CA 1
ATOM 639 C C . LEU A 1 85 ? 1.196 -8.315 -2.554 1.00 89.56 85 LEU A C 1
ATOM 641 O O . LEU A 1 85 ? 1.161 -8.380 -3.780 1.00 89.56 85 LEU A O 1
ATOM 645 N N . HIS A 1 86 ? 0.346 -9.019 -1.795 1.00 89.56 86 HIS A N 1
ATOM 646 C CA . HIS A 1 86 ? -0.548 -10.041 -2.355 1.00 89.56 86 HIS A CA 1
ATOM 647 C C . HIS A 1 86 ? -1.503 -9.496 -3.421 1.00 89.56 86 HIS A C 1
ATOM 649 O O . HIS A 1 86 ? -1.615 -10.093 -4.491 1.00 89.56 86 HIS A O 1
ATOM 655 N N . PHE A 1 87 ? -2.147 -8.347 -3.199 1.00 87.19 87 PHE A N 1
ATOM 656 C CA . PHE A 1 87 ? -3.061 -7.784 -4.200 1.00 87.19 87 PHE A CA 1
ATOM 657 C C . PHE A 1 87 ? -2.336 -7.072 -5.355 1.00 87.19 87 PHE A C 1
ATOM 659 O O . PHE A 1 87 ? -2.965 -6.789 -6.374 1.00 87.19 87 PHE A O 1
ATOM 666 N N . LEU A 1 88 ? -1.027 -6.815 -5.235 1.00 88.69 88 LEU A N 1
ATOM 667 C CA . LEU A 1 88 ? -0.194 -6.203 -6.284 1.00 88.69 88 LEU A CA 1
ATOM 668 C C . LEU A 1 88 ? 0.323 -7.216 -7.313 1.00 88.69 88 LEU A C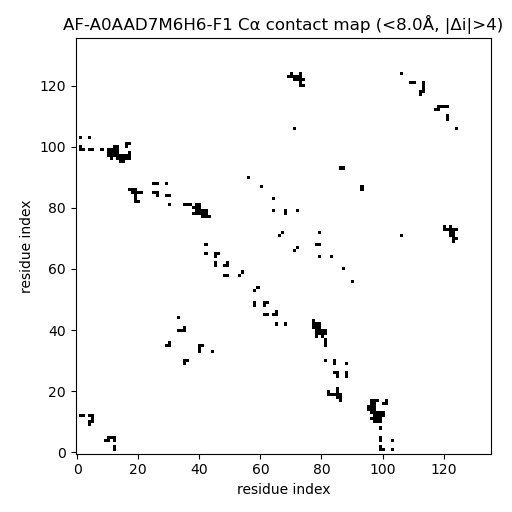 1
ATOM 670 O O . LEU A 1 88 ? 0.782 -6.831 -8.392 1.00 88.69 88 LEU A O 1
ATOM 674 N N . THR A 1 89 ? 0.215 -8.511 -7.010 1.00 87.19 89 THR A N 1
ATOM 675 C CA . THR A 1 89 ? 0.555 -9.593 -7.950 1.00 87.19 89 THR A CA 1
ATOM 676 C C . THR A 1 89 ? -0.388 -9.626 -9.152 1.00 87.19 89 THR A C 1
ATOM 678 O O . THR A 1 89 ? 0.027 -9.980 -10.250 1.00 87.19 89 THR A O 1
ATOM 681 N N . LYS A 1 90 ? -1.645 -9.191 -8.980 1.00 83.38 90 LYS A N 1
ATOM 682 C CA . LYS A 1 90 ? -2.686 -9.199 -10.020 1.00 83.38 90 LYS A CA 1
ATOM 683 C C . LYS A 1 90 ? -3.113 -7.780 -10.392 1.00 83.38 90 LYS A C 1
ATOM 685 O O . LYS A 1 90 ? -4.259 -7.393 -10.153 1.00 83.38 90 LYS A O 1
ATOM 690 N N . MET A 1 91 ? -2.193 -7.013 -10.984 1.00 83.62 91 MET A N 1
ATOM 691 C CA . MET A 1 91 ? -2.449 -5.624 -11.405 1.00 83.62 91 MET A CA 1
ATOM 692 C C . MET A 1 91 ? -3.617 -5.510 -12.396 1.00 83.62 91 MET A C 1
ATOM 694 O O . MET A 1 91 ? -4.391 -4.558 -12.319 1.00 83.62 91 MET A O 1
ATOM 698 N N . ASP A 1 92 ? -3.837 -6.530 -13.227 1.00 83.25 92 ASP A N 1
ATOM 699 C CA . ASP A 1 92 ? -4.970 -6.587 -14.160 1.00 83.25 92 ASP A CA 1
ATOM 700 C C . ASP A 1 92 ? -6.335 -6.613 -13.464 1.00 83.25 92 ASP A C 1
ATOM 702 O O . ASP A 1 92 ? -7.336 -6.197 -14.036 1.00 83.25 92 ASP A O 1
ATOM 706 N N . LEU A 1 93 ? -6.402 -7.087 -12.218 1.00 82.62 93 LEU A N 1
ATOM 707 C CA . LEU A 1 93 ? -7.638 -7.139 -11.433 1.00 82.62 93 LEU A CA 1
ATOM 708 C C . LEU A 1 93 ? -7.763 -5.966 -10.458 1.00 82.62 93 LEU A C 1
ATOM 710 O O . LEU A 1 93 ? -8.809 -5.802 -9.835 1.00 82.62 93 LEU A O 1
ATOM 714 N N . PHE A 1 94 ? -6.725 -5.137 -10.342 1.00 82.56 94 PHE A N 1
ATOM 715 C CA . PHE A 1 94 ? -6.620 -4.080 -9.340 1.00 82.56 94 PHE A CA 1
ATOM 716 C C . PHE A 1 94 ? -7.791 -3.089 -9.396 1.00 82.56 94 PHE A C 1
ATOM 718 O O . PHE A 1 94 ? -8.326 -2.682 -8.368 1.00 82.56 94 PHE A O 1
ATOM 725 N N . HIS A 1 95 ? -8.242 -2.744 -10.603 1.00 80.69 95 HIS A N 1
ATOM 726 C CA . HIS A 1 95 ? -9.361 -1.826 -10.829 1.00 80.69 95 HIS A CA 1
ATOM 727 C C . HIS A 1 95 ? -10.737 -2.428 -10.486 1.00 80.69 95 HIS A C 1
ATOM 729 O O . HIS A 1 95 ? -11.710 -1.691 -10.364 1.00 80.69 95 HIS A O 1
ATOM 735 N N . GLN A 1 96 ? -10.833 -3.753 -10.335 1.00 86.19 96 GLN A N 1
ATOM 736 C CA . GLN A 1 96 ? -12.083 -4.454 -10.018 1.00 86.19 96 GLN A CA 1
ATOM 737 C C . GLN A 1 96 ? -12.324 -4.570 -8.512 1.00 86.19 96 GLN A C 1
ATOM 739 O O . GLN A 1 96 ? -13.363 -5.098 -8.105 1.00 86.19 96 GLN A O 1
ATOM 744 N N . TYR A 1 97 ? -11.362 -4.155 -7.686 1.00 85.81 97 TYR A N 1
ATOM 745 C CA . TYR A 1 97 ? -11.474 -4.272 -6.243 1.00 85.81 97 TYR A CA 1
ATOM 746 C C . TYR A 1 97 ? -12.256 -3.118 -5.618 1.00 85.81 97 TYR A C 1
ATOM 748 O O . TYR A 1 97 ? -12.174 -1.961 -6.036 1.00 85.81 97 TYR A O 1
ATOM 756 N N . ASN A 1 98 ? -12.973 -3.449 -4.548 1.00 86.25 98 ASN A N 1
ATOM 757 C CA . ASN A 1 98 ? -13.694 -2.508 -3.710 1.00 86.25 98 ASN A CA 1
ATOM 758 C C . ASN A 1 98 ? -12.739 -1.832 -2.713 1.00 86.25 98 ASN A C 1
ATOM 760 O O . ASN A 1 98 ? -12.696 -2.154 -1.519 1.00 86.25 98 ASN A O 1
ATOM 764 N N . TRP A 1 99 ? -11.945 -0.893 -3.221 1.00 83.00 99 TRP A N 1
ATOM 765 C CA . TRP A 1 99 ? -10.996 -0.111 -2.429 1.00 83.00 99 TRP A CA 1
ATOM 766 C C . TRP A 1 99 ? -11.683 0.712 -1.343 1.00 83.00 99 TRP A C 1
ATOM 768 O O . TRP A 1 99 ? -11.150 0.828 -0.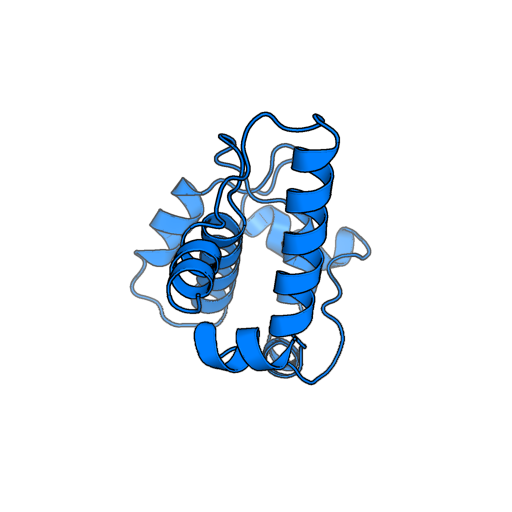239 1.00 83.00 99 TRP A O 1
ATOM 778 N N . GLY A 1 100 ? -12.887 1.227 -1.620 1.00 77.62 100 GLY A N 1
ATOM 779 C CA . GLY A 1 100 ? -13.655 1.999 -0.648 1.00 77.62 100 GLY A CA 1
ATOM 780 C C . GLY A 1 100 ? -14.004 1.183 0.599 1.00 77.62 100 GLY A C 1
ATOM 781 O O . GLY A 1 100 ? -13.757 1.626 1.723 1.00 77.62 100 GLY A O 1
ATOM 782 N N . LYS A 1 101 ? -14.499 -0.048 0.414 1.00 83.50 101 LYS A N 1
ATOM 783 C CA . LYS A 1 101 ? -14.757 -0.989 1.513 1.00 83.50 101 LYS A CA 1
ATOM 784 C C . LYS A 1 101 ? -13.475 -1.367 2.249 1.00 83.50 101 LYS A C 1
ATOM 786 O O . LYS A 1 101 ? -13.457 -1.341 3.476 1.00 83.50 101 LYS A O 1
ATOM 791 N N . PHE A 1 102 ? -12.403 -1.688 1.524 1.00 83.50 102 PHE A N 1
ATOM 792 C CA . PHE A 1 102 ? -11.130 -2.084 2.133 1.00 83.50 102 PHE A CA 1
ATOM 793 C C . PHE A 1 102 ? -10.563 -1.001 3.064 1.00 83.50 102 PHE A C 1
ATOM 795 O O . PHE A 1 102 ? -10.176 -1.296 4.201 1.00 83.50 102 PHE A O 1
ATOM 802 N N . LEU A 1 103 ? -10.547 0.252 2.600 1.00 77.94 103 LEU A N 1
ATOM 803 C CA . LEU A 1 103 ? -10.068 1.389 3.385 1.00 77.94 103 LEU A CA 1
ATOM 804 C C . LEU A 1 103 ? -10.977 1.663 4.587 1.00 77.94 103 LEU A C 1
ATOM 806 O O . LEU A 1 103 ? -10.470 1.847 5.694 1.00 77.94 103 LEU A O 1
ATOM 810 N N . LEU A 1 104 ? -12.300 1.609 4.402 1.00 78.00 104 LEU A N 1
ATOM 811 C CA . LEU A 1 104 ? -13.268 1.803 5.483 1.00 78.00 104 LEU A CA 1
ATOM 812 C C . LEU A 1 104 ? -13.145 0.731 6.574 1.00 78.00 104 LEU A C 1
ATOM 814 O O . LEU A 1 104 ? -13.056 1.064 7.753 1.00 78.00 104 LEU A O 1
ATOM 818 N N . ASP A 1 105 ? -13.092 -0.547 6.196 1.00 82.19 105 ASP A N 1
ATOM 819 C CA . ASP A 1 105 ? -12.984 -1.662 7.143 1.00 82.19 105 ASP A CA 1
ATOM 820 C C . ASP A 1 105 ? -11.685 -1.568 7.953 1.00 82.19 105 ASP A C 1
ATOM 822 O O . ASP A 1 105 ? -11.646 -1.882 9.146 1.00 82.19 105 ASP A O 1
ATOM 826 N N . ARG A 1 106 ? -10.598 -1.116 7.318 1.00 76.62 106 ARG A N 1
ATOM 827 C CA . ARG A 1 106 ? -9.334 -0.889 8.015 1.00 76.62 106 ARG A CA 1
ATOM 828 C C . ARG A 1 106 ? -9.404 0.312 8.947 1.00 76.62 106 ARG A C 1
ATOM 830 O O . ARG A 1 106 ? -8.927 0.205 10.073 1.00 76.62 106 ARG A O 1
ATOM 837 N N . LEU A 1 107 ? -10.039 1.397 8.522 1.00 73.38 107 LEU A N 1
ATOM 838 C CA . LEU A 1 107 ? -10.235 2.567 9.362 1.00 73.38 107 LEU A CA 1
ATOM 839 C C . LEU A 1 107 ? -11.049 2.233 10.621 1.00 73.38 107 LEU A C 1
ATOM 841 O O . LEU A 1 107 ? -10.635 2.564 11.730 1.00 73.38 107 LEU A O 1
ATOM 845 N N . VAL A 1 108 ? -12.165 1.517 10.468 1.00 78.31 108 VAL A N 1
ATOM 846 C CA . VAL A 1 108 ? -13.003 1.073 11.593 1.00 78.31 108 VAL A CA 1
ATOM 847 C C . VAL A 1 108 ? -12.193 0.237 12.585 1.00 78.31 108 VAL A C 1
ATOM 849 O O . VAL A 1 108 ? -12.329 0.421 13.797 1.00 78.31 108 VAL A O 1
ATOM 852 N N . ARG A 1 109 ? -11.312 -0.650 12.098 1.00 77.25 109 ARG A N 1
ATOM 853 C CA . ARG A 1 109 ? -10.414 -1.432 12.962 1.00 77.25 109 ARG A CA 1
ATOM 854 C C . ARG A 1 109 ? -9.452 -0.547 13.748 1.00 77.25 109 ARG A C 1
ATOM 856 O O . ARG A 1 109 ? -9.336 -0.736 14.955 1.00 77.25 109 ARG A O 1
ATOM 863 N N . GLU A 1 110 ? -8.784 0.404 13.104 1.00 70.56 110 GLU A N 1
ATOM 864 C CA . GLU A 1 110 ? -7.827 1.285 13.789 1.00 70.56 110 GLU A CA 1
ATOM 865 C C . GLU A 1 110 ? -8.525 2.188 14.822 1.00 70.56 110 GLU A C 1
ATOM 867 O O . GLU A 1 110 ? -8.079 2.263 15.967 1.00 70.56 110 GLU A O 1
ATOM 872 N N . VAL A 1 111 ? -9.688 2.765 14.490 1.00 71.00 111 VAL A N 1
ATOM 873 C CA . VAL A 1 111 ? -10.514 3.529 15.446 1.00 71.00 111 VAL A CA 1
ATOM 874 C C . VAL A 1 111 ? -10.944 2.659 16.629 1.00 71.00 111 VAL A C 1
ATOM 876 O O . VAL A 1 111 ? -10.834 3.082 17.779 1.00 71.00 111 VAL A O 1
ATOM 879 N N . SER A 1 112 ? -11.369 1.419 16.376 1.00 74.94 112 SER A N 1
ATOM 880 C CA . SER A 1 112 ? -11.746 0.484 17.443 1.00 74.94 112 SER A CA 1
ATOM 881 C C . SER A 1 112 ? -10.563 0.161 18.363 1.00 74.94 112 SER A C 1
ATOM 883 O O . SER A 1 112 ? -10.726 0.078 19.579 1.00 74.94 112 SER A O 1
ATOM 885 N N . ARG A 1 113 ? -9.350 -0.001 17.815 1.00 70.00 113 ARG A N 1
ATOM 886 C CA . ARG A 1 113 ? -8.132 -0.255 18.608 1.00 70.00 113 ARG A CA 1
ATOM 887 C C . ARG A 1 113 ? -7.750 0.947 19.465 1.00 70.00 113 ARG A C 1
ATOM 889 O O . ARG A 1 113 ? -7.350 0.752 20.612 1.00 70.00 113 ARG A O 1
ATOM 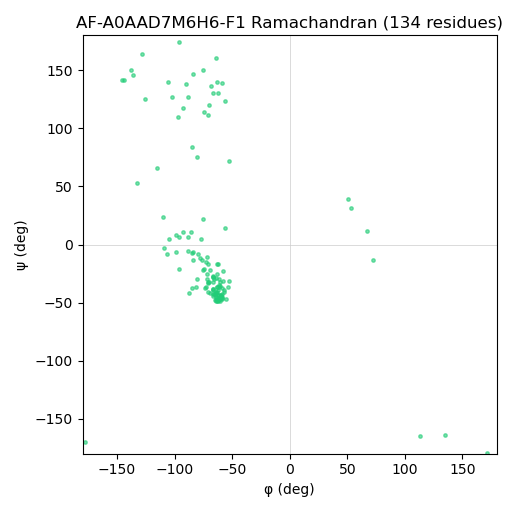896 N N . PHE A 1 114 ? -7.908 2.159 18.940 1.00 66.00 114 PHE A N 1
ATOM 897 C CA . PHE A 1 114 ? -7.723 3.384 19.711 1.00 66.00 114 PHE A CA 1
ATOM 898 C C . PHE A 1 114 ? -8.730 3.487 20.862 1.00 66.00 114 PHE A C 1
ATOM 900 O O . PHE A 1 114 ? -8.334 3.677 22.008 1.00 66.00 114 PHE A O 1
ATOM 907 N N . GLN A 1 115 ? -10.019 3.264 20.588 1.00 69.00 115 GLN A N 1
ATOM 908 C CA . GLN A 1 115 ? -11.073 3.289 21.611 1.00 69.00 115 GLN A CA 1
ATOM 909 C C . GLN A 1 115 ? -10.865 2.234 22.708 1.00 69.00 115 GLN A C 1
ATOM 911 O O . GLN A 1 115 ? -11.190 2.472 23.866 1.00 69.00 115 GLN A O 1
ATOM 916 N N . GLN A 1 116 ? -10.278 1.083 22.371 1.00 76.00 116 GLN A N 1
ATOM 917 C CA . GLN A 1 116 ? -9.913 0.032 23.329 1.00 76.00 116 GLN A CA 1
ATOM 918 C C . GLN A 1 116 ? -8.635 0.344 24.132 1.00 76.00 116 GLN A C 1
ATOM 920 O O . GLN A 1 116 ? -8.144 -0.529 24.846 1.00 76.00 116 GLN A O 1
ATOM 925 N N . GLY A 1 117 ? -8.041 1.534 23.977 1.00 63.09 117 GLY A N 1
ATOM 926 C CA . GLY A 1 117 ? -6.784 1.913 24.629 1.00 63.09 117 GLY A CA 1
ATOM 927 C C . GLY A 1 117 ? -5.570 1.116 24.141 1.00 63.09 117 GLY A C 1
ATOM 928 O O . GLY A 1 117 ? -4.503 1.174 24.748 1.00 63.09 117 GLY A O 1
ATOM 929 N N . ARG A 1 118 ? -5.706 0.359 23.041 1.00 58.88 118 ARG A N 1
ATOM 930 C CA . ARG A 1 118 ? -4.622 -0.450 22.458 1.00 58.88 118 ARG A CA 1
ATOM 931 C C . ARG A 1 118 ? -3.660 0.389 21.614 1.00 58.88 118 ARG A C 1
ATOM 933 O O . ARG A 1 118 ? -2.633 -0.134 21.188 1.00 58.88 118 ARG A O 1
ATOM 940 N N . GLN A 1 119 ? -3.992 1.658 21.362 1.00 57.94 119 GLN A N 1
ATOM 941 C CA . GLN A 1 119 ? -3.139 2.649 20.706 1.00 57.94 119 GLN A CA 1
ATOM 942 C C . GLN A 1 119 ? -3.357 4.040 21.315 1.00 57.94 119 GLN A C 1
ATOM 944 O O . GLN A 1 119 ? -4.484 4.398 21.640 1.00 57.94 119 GLN A O 1
ATOM 949 N N . GLN A 1 120 ? -2.279 4.819 21.458 1.00 51.06 120 GLN A N 1
ATOM 950 C CA . GLN A 1 120 ? -2.308 6.160 22.065 1.00 51.06 120 GLN A CA 1
ATOM 951 C C . GLN A 1 120 ? -2.677 7.286 21.082 1.00 51.06 120 GLN A C 1
ATOM 953 O O . GLN A 1 120 ? -2.876 8.421 21.502 1.00 51.06 120 GLN A O 1
ATOM 958 N N . ALA A 1 121 ? -2.788 6.991 19.784 1.00 53.88 121 ALA A N 1
ATOM 959 C CA . ALA A 1 121 ? -3.179 7.949 18.753 1.00 53.88 121 ALA A CA 1
ATOM 960 C C . ALA A 1 121 ? -4.000 7.257 17.653 1.00 53.88 121 ALA A C 1
ATOM 962 O O . ALA A 1 121 ? -3.673 6.138 17.262 1.00 53.88 121 ALA A O 1
ATOM 963 N N . VAL A 1 122 ? -5.026 7.937 17.125 1.00 52.88 122 VAL A N 1
ATOM 964 C CA . VAL A 1 122 ? -5.619 7.609 15.817 1.00 52.88 122 VAL A CA 1
ATOM 965 C C . VAL A 1 122 ? -4.775 8.325 14.770 1.00 52.88 122 VAL A C 1
ATOM 967 O O . VAL A 1 122 ? -5.073 9.454 14.386 1.00 52.88 122 VAL A O 1
ATOM 970 N N . GLY A 1 123 ? -3.659 7.732 14.355 1.00 49.59 123 GLY A N 1
ATOM 971 C CA . GLY A 1 123 ? -2.898 8.316 13.253 1.00 49.59 123 GLY A CA 1
ATOM 972 C C . GLY A 1 123 ? -3.713 8.305 11.946 1.00 49.59 123 GLY A C 1
ATOM 973 O O . GLY A 1 123 ? -4.692 7.575 11.823 1.00 49.59 123 GLY A O 1
ATOM 974 N N . GLY A 1 124 ? -3.338 9.139 10.974 1.00 51.69 124 GLY A N 1
ATOM 975 C CA . GLY A 1 124 ? -3.761 9.063 9.561 1.00 51.69 124 GLY A CA 1
ATOM 976 C C . GLY A 1 124 ? -5.202 9.454 9.198 1.00 51.69 124 GLY A C 1
ATOM 977 O O . GLY A 1 124 ? -5.484 9.691 8.028 1.00 51.69 124 GLY A O 1
ATOM 978 N N . CYS A 1 125 ? -6.120 9.605 10.152 1.00 52.12 125 CYS A N 1
ATOM 979 C CA . CYS A 1 125 ? -7.525 9.865 9.816 1.00 52.12 125 CYS A CA 1
ATOM 980 C C . CYS A 1 125 ? -7.882 11.349 9.587 1.00 52.12 125 CYS A C 1
ATOM 982 O O . CYS A 1 125 ? -9.061 11.689 9.499 1.00 52.12 125 CYS A O 1
ATOM 984 N N . LEU A 1 126 ? -6.901 12.256 9.495 1.00 51.47 126 LEU A N 1
ATOM 985 C CA . LEU A 1 126 ? -7.175 13.696 9.366 1.00 51.47 126 LEU A CA 1
ATOM 986 C C . LEU A 1 126 ? -8.019 14.025 8.123 1.00 51.47 126 LEU A C 1
ATOM 988 O O . LEU A 1 126 ? -8.941 14.824 8.233 1.00 51.47 126 LEU A O 1
ATOM 992 N N . LEU A 1 127 ? -7.810 13.346 6.987 1.00 48.28 127 LEU A N 1
ATOM 993 C CA . LEU A 1 127 ? -8.609 13.582 5.773 1.00 48.28 127 LEU A CA 1
ATOM 994 C C . LEU A 1 127 ? -10.089 13.177 5.926 1.00 48.28 127 LEU A C 1
ATOM 996 O O . LEU A 1 127 ? -10.960 13.826 5.356 1.00 48.28 127 LEU A O 1
ATOM 1000 N N . PHE A 1 128 ? -10.397 12.147 6.721 1.00 50.12 128 PHE A N 1
ATOM 1001 C CA . PHE A 1 128 ? -11.779 11.720 6.983 1.00 50.12 128 PHE A CA 1
ATOM 1002 C C . PHE A 1 128 ? -12.437 12.520 8.114 1.00 50.12 128 PHE A C 1
ATOM 1004 O O . PHE A 1 128 ? -13.620 12.851 8.032 1.00 50.12 128 PHE A O 1
ATOM 1011 N N . LEU A 1 129 ? -11.680 12.869 9.159 1.00 51.78 129 LEU A N 1
ATOM 1012 C CA . LEU A 1 129 ? -12.180 13.666 10.283 1.00 51.78 129 LEU A CA 1
ATOM 1013 C C . LEU A 1 129 ? -12.450 15.120 9.881 1.00 51.78 129 LEU A C 1
ATOM 1015 O O . LEU A 1 129 ? -13.403 15.723 10.370 1.00 51.78 129 LEU A O 1
ATOM 1019 N N . GLN A 1 130 ? -11.671 15.666 8.945 1.00 47.22 130 GLN A N 1
ATOM 1020 C CA . GLN A 1 130 ? -11.852 17.038 8.478 1.00 47.22 130 GLN A CA 1
ATOM 1021 C C . GLN A 1 130 ? -13.141 17.225 7.659 1.00 47.22 130 GLN A C 1
ATOM 1023 O O . GLN A 1 130 ? -13.651 18.337 7.601 1.00 47.22 130 GLN A O 1
ATOM 1028 N N . HIS A 1 131 ? -13.711 16.166 7.070 1.00 44.72 131 HIS A N 1
ATOM 1029 C CA . HIS A 1 131 ? -15.007 16.234 6.371 1.00 44.72 131 HIS A CA 1
ATOM 1030 C C . HIS A 1 131 ? -16.207 15.817 7.231 1.00 44.72 131 HIS A C 1
ATOM 1032 O O . HIS A 1 131 ? -17.322 16.253 6.959 1.00 44.72 131 HIS A O 1
ATOM 1038 N N . LEU A 1 132 ? -16.002 15.056 8.311 1.00 44.03 132 LEU A N 1
ATOM 1039 C CA . LEU A 1 132 ? -17.051 14.788 9.307 1.00 44.03 132 LEU A CA 1
ATOM 1040 C C . LEU A 1 132 ? -17.332 15.992 10.225 1.00 44.03 132 LEU A C 1
ATOM 1042 O O . LEU A 1 132 ? -18.420 16.084 10.779 1.00 44.03 132 LEU A O 1
ATOM 1046 N N . SER A 1 133 ? -16.390 16.933 10.353 1.00 39.84 133 SER A N 1
ATOM 1047 C CA . SER A 1 133 ? -16.563 18.164 11.144 1.00 39.84 133 SER A CA 1
ATOM 1048 C C . S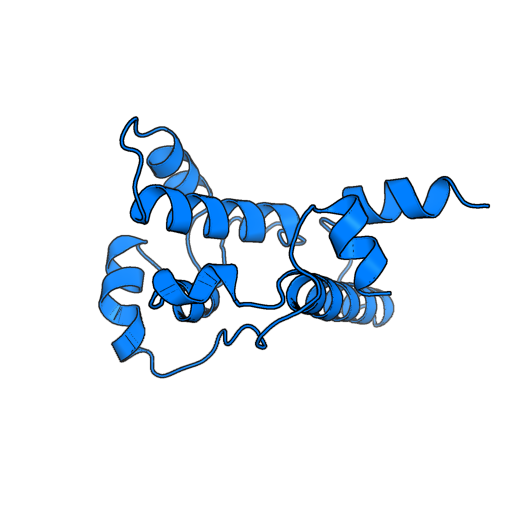ER A 1 133 ? -17.276 19.302 10.396 1.00 39.84 133 SER A C 1
ATOM 1050 O O . SER A 1 133 ? -17.545 20.337 10.998 1.00 39.84 133 SER A O 1
ATOM 1052 N N . SER A 1 134 ? -17.562 19.161 9.099 1.00 42.25 134 SER A N 1
ATOM 1053 C CA . SER A 1 134 ? -18.276 20.187 8.313 1.00 42.25 134 SER A CA 1
ATOM 1054 C C . SER A 1 134 ? -19.769 19.888 8.141 1.00 42.25 134 SER A C 1
ATOM 1056 O O . SER A 1 134 ? -20.451 20.572 7.383 1.00 42.25 134 SER A O 1
ATOM 10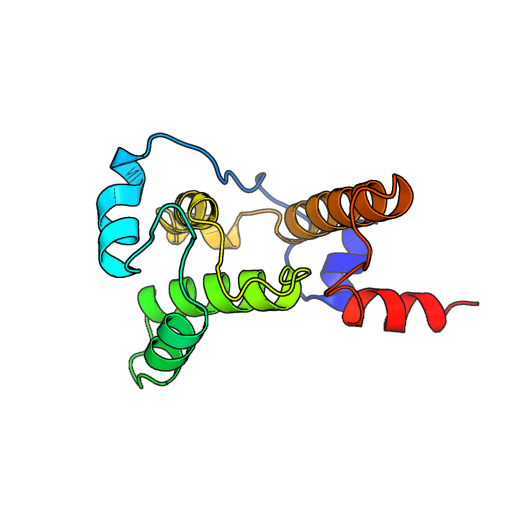58 N N . GLY A 1 135 ? -20.273 18.867 8.839 1.00 48.81 135 GLY A N 1
ATOM 1059 C CA . GLY A 1 135 ? -21.670 18.444 8.821 1.00 48.81 135 GLY A CA 1
ATOM 1060 C C . GLY A 1 135 ? -22.224 18.219 10.226 1.00 48.81 135 GLY A C 1
ATOM 1061 O O . GLY A 1 135 ? -22.706 17.125 10.504 1.00 48.81 135 GLY A O 1
ATOM 1062 N N . ASN A 1 136 ? -22.080 19.215 11.106 1.00 36.56 136 ASN A N 1
ATOM 1063 C CA . ASN A 1 136 ? -23.021 19.588 12.178 1.00 36.56 136 ASN A CA 1
ATOM 1064 C C . ASN A 1 136 ? -22.494 20.797 12.952 1.00 36.56 136 ASN A C 1
ATOM 1066 O O . ASN A 1 136 ? -21.381 20.688 13.511 1.00 36.56 136 ASN A O 1
#

Secondary structure (DSSP, 8-state):
-HHHHHHHH---SSSBPP-----GGGGHHHHHHTT--SS-EEHHHHHHHHTSS--SHHHHHHHHHHHHHHHS--SS--EE-GGGHHHHTTGGGGGGB-HHHHHHHHHHHHHHHHHTTS-S---STHHHHHHHTT--

Nearest PDB structures (foldseek):
  8tid-assembly1_R  TM=3.841E-01  e=5.135E+00  Tetrahymena thermophila
  3r72-assembly1_A  TM=3.809E-01  e=6.715E+00  Apis mellifera